Protein AF-A0A2E7US12-F1 (afdb_monomer_lite)

Secondary structure (DSSP, 8-state):
--------------------------------S-S-----------SEEEEEEEETTEEEEEEEETTEEEEEEEEE-SSSTT-EEE-SSS-EE---S-SEEEEEEEE-TTS-EEEEEEE--SSTTSSEEEEEE-TT-PBP-

Foldseek 3Di:
DYDDDDDDDDDDDPPPPPPPPPPPPPPPPPDPPDPDDDDAADAVDDAPDWDWDQAPVGIKIWGHDQQFIKIFDWDQQDDDRHRIYGDPPPIDGLDDDGQWDYWDKDQDPVLKMKIKTAHPDPDPVRGIDIFIAHNNSHTDD

Structure (mmCIF, N/CA/C/O backbone):
data_AF-A0A2E7US12-F1
#
_entry.id   AF-A0A2E7US12-F1
#
loop_
_atom_site.group_PDB
_atom_site.id
_atom_site.type_symbol
_atom_site.label_atom_id
_atom_site.label_alt_id
_atom_site.label_comp_id
_atom_site.label_asym_id
_atom_site.label_entity_id
_atom_site.label_seq_id
_atom_site.pdbx_PDB_ins_code
_atom_site.Cartn_x
_atom_site.Cartn_y
_atom_site.Cartn_z
_atom_site.occupancy
_atom_site.B_iso_or_equiv
_atom_site.auth_seq_id
_atom_site.auth_comp_id
_atom_site.auth_asym_id
_atom_site.auth_atom_id
_atom_site.pdbx_PDB_model_num
ATOM 1 N N . MET A 1 1 ? -26.568 -60.229 -67.686 1.00 35.62 1 MET A N 1
ATOM 2 C CA . MET A 1 1 ? -25.792 -60.286 -66.427 1.00 35.62 1 MET A CA 1
ATOM 3 C C . MET A 1 1 ? -25.009 -58.985 -66.305 1.00 35.62 1 MET A C 1
ATOM 5 O O . MET A 1 1 ? -24.552 -58.512 -67.334 1.00 35.62 1 MET A O 1
ATOM 9 N N . PRO A 1 2 ? -24.950 -58.364 -65.123 1.00 51.28 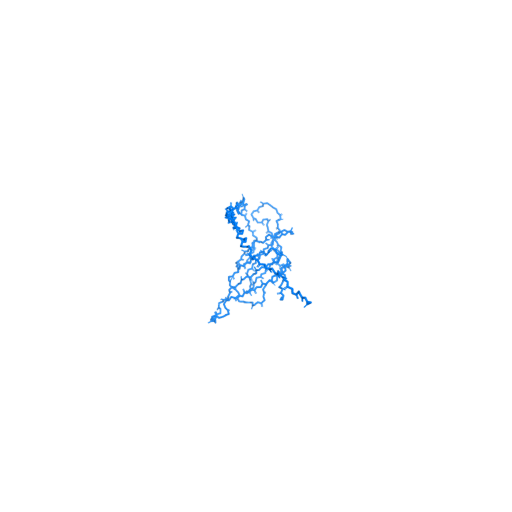2 PRO A N 1
ATOM 10 C CA . PRO A 1 2 ? -26.054 -57.544 -64.618 1.00 51.28 2 PRO A CA 1
ATOM 11 C C . PRO A 1 2 ? -25.576 -56.181 -64.070 1.00 51.28 2 PRO A C 1
ATOM 13 O O . PRO A 1 2 ? -24.380 -55.961 -63.953 1.00 51.28 2 PRO A O 1
ATOM 16 N N . THR A 1 3 ? -26.556 -55.335 -63.708 1.00 47.19 3 THR A N 1
ATOM 17 C CA . THR A 1 3 ? -26.561 -54.387 -62.563 1.00 47.19 3 THR A CA 1
ATOM 18 C C . THR A 1 3 ? -25.431 -53.341 -62.496 1.00 47.19 3 THR A C 1
ATOM 20 O O . THR A 1 3 ? -24.258 -53.656 -62.515 1.00 47.19 3 THR A O 1
ATOM 23 N N . HIS A 1 4 ? -25.704 -52.045 -62.367 1.00 44.06 4 HIS A N 1
ATOM 24 C CA . HIS A 1 4 ? -26.381 -51.471 -61.210 1.00 44.06 4 HIS A CA 1
ATOM 25 C C . HIS A 1 4 ? -27.112 -50.169 -61.550 1.00 44.06 4 HIS A C 1
ATOM 27 O O . HIS A 1 4 ? -26.674 -49.354 -62.357 1.00 44.06 4 HIS A O 1
ATOM 33 N N . ALA A 1 5 ? -28.254 -50.035 -60.889 1.00 47.09 5 ALA A N 1
ATOM 34 C CA . ALA A 1 5 ? -29.168 -48.914 -60.907 1.00 47.09 5 ALA A CA 1
ATOM 35 C C . ALA A 1 5 ? -28.918 -47.988 -59.705 1.00 47.09 5 ALA A C 1
ATOM 37 O O . ALA A 1 5 ? -28.261 -48.405 -58.751 1.00 47.09 5 ALA A O 1
ATOM 38 N N . LEU A 1 6 ? -29.618 -46.840 -59.731 1.00 45.03 6 LEU A N 1
ATOM 39 C CA . LEU A 1 6 ? -29.970 -45.966 -58.594 1.00 45.03 6 LEU A CA 1
ATOM 40 C C . LEU A 1 6 ? -28.782 -45.149 -58.050 1.00 45.03 6 LEU A C 1
ATOM 42 O O . LEU A 1 6 ? -27.656 -45.611 -58.034 1.00 45.03 6 LEU A O 1
ATOM 46 N N . SER A 1 7 ? -28.905 -43.930 -57.541 1.00 47.75 7 SER A N 1
ATOM 47 C CA . SER A 1 7 ? -30.000 -43.007 -57.236 1.00 47.75 7 SER A CA 1
ATOM 48 C C . SER A 1 7 ? -29.308 -41.731 -56.719 1.00 47.75 7 SER A C 1
ATOM 50 O O . SER A 1 7 ? -28.195 -41.830 -56.205 1.00 47.75 7 SER A O 1
ATOM 52 N N . ALA A 1 8 ? -29.948 -40.565 -56.829 1.00 47.25 8 ALA A N 1
ATOM 53 C CA . ALA A 1 8 ? -30.171 -39.648 -55.699 1.00 47.25 8 ALA A CA 1
ATOM 54 C C . ALA A 1 8 ? -30.395 -38.219 -56.203 1.00 47.25 8 ALA A C 1
ATOM 56 O O . ALA A 1 8 ? -29.476 -37.427 -56.395 1.00 47.25 8 ALA A O 1
ATOM 57 N N . THR A 1 9 ? -31.671 -37.887 -56.355 1.00 54.03 9 THR A N 1
ATOM 58 C CA . THR A 1 9 ? -32.178 -36.523 -56.251 1.00 54.03 9 THR A CA 1
ATOM 59 C C . THR A 1 9 ? -31.851 -36.006 -54.849 1.00 54.03 9 THR A C 1
ATOM 61 O O . THR A 1 9 ? -32.440 -36.463 -53.870 1.00 54.03 9 THR A O 1
ATOM 64 N N . ALA A 1 10 ? -30.903 -35.078 -54.729 1.00 49.91 10 ALA A N 1
ATOM 65 C CA . ALA A 1 10 ? -30.653 -34.383 -53.473 1.00 49.91 10 ALA A CA 1
ATOM 66 C C . ALA A 1 10 ? -31.690 -33.262 -53.310 1.00 49.91 10 ALA A C 1
ATOM 68 O O . ALA A 1 10 ? -31.675 -32.257 -54.020 1.00 49.91 10 ALA A O 1
ATOM 69 N N . LEU A 1 11 ? -32.627 -33.490 -52.392 1.00 47.34 11 LEU A N 1
ATOM 70 C CA . LEU A 1 11 ? -33.643 -32.542 -51.959 1.00 47.34 11 LEU A CA 1
ATOM 71 C C . LEU A 1 11 ? -32.961 -31.399 -51.185 1.00 47.34 11 LEU A C 1
ATOM 73 O O . LEU A 1 11 ? -32.293 -31.639 -50.179 1.00 47.34 11 LEU A O 1
ATOM 77 N N . LEU A 1 12 ? -33.135 -30.159 -51.648 1.00 48.94 12 LEU A N 1
ATOM 78 C CA . LEU A 1 12 ? -32.785 -28.958 -50.891 1.00 48.94 12 LEU A CA 1
ATOM 79 C C . LEU A 1 12 ? -33.675 -28.867 -49.643 1.00 48.94 12 LEU A C 1
ATOM 81 O O . LEU A 1 12 ? -34.846 -28.510 -49.742 1.00 48.94 12 LEU A O 1
ATOM 85 N N . PHE A 1 13 ? -33.111 -29.128 -48.466 1.00 44.75 13 PHE A N 1
ATOM 86 C CA . PHE A 1 13 ? -33.679 -28.661 -47.203 1.00 44.75 13 PHE A CA 1
ATOM 87 C C . PHE A 1 13 ? -32.965 -27.373 -46.795 1.00 44.75 13 PHE A C 1
ATOM 89 O O . PHE A 1 13 ? -31.933 -27.391 -46.130 1.00 44.75 13 PHE A O 1
ATOM 96 N N . ALA A 1 14 ? -33.523 -26.237 -47.209 1.00 50.44 14 ALA A N 1
ATOM 97 C CA . ALA A 1 14 ? -33.199 -24.948 -46.619 1.00 50.44 14 ALA A CA 1
ATOM 98 C C . ALA A 1 14 ? -33.987 -24.812 -45.308 1.00 50.44 14 ALA A C 1
ATOM 100 O O . ALA A 1 14 ? -35.088 -24.266 -45.277 1.00 50.44 14 ALA A O 1
ATOM 101 N N . THR A 1 15 ? -33.453 -25.345 -44.211 1.00 53.06 15 THR A N 1
ATOM 102 C CA . THR A 1 15 ? -33.924 -24.966 -42.876 1.00 53.06 15 THR A CA 1
ATOM 103 C C . THR A 1 15 ? -33.470 -23.538 -42.610 1.00 53.06 15 THR A C 1
ATOM 105 O O . THR A 1 15 ? -32.303 -23.291 -42.308 1.00 53.06 15 THR A O 1
ATOM 108 N N . ALA A 1 16 ? -34.400 -22.595 -42.759 1.00 53.84 16 ALA A N 1
ATOM 109 C CA . ALA A 1 16 ? -34.249 -21.227 -42.299 1.00 53.84 16 ALA A CA 1
ATOM 110 C C . ALA A 1 16 ? -34.085 -21.244 -40.774 1.00 53.84 16 ALA A C 1
ATOM 112 O O . ALA A 1 16 ? -35.058 -21.310 -40.021 1.00 53.84 16 ALA A O 1
ATOM 113 N N . LEU A 1 17 ? -32.834 -21.231 -40.318 1.00 54.22 17 LEU A N 1
ATOM 114 C CA . LEU A 1 17 ? -32.505 -20.991 -38.925 1.00 54.22 17 LEU A CA 1
ATOM 115 C C . LEU A 1 17 ? -32.771 -19.506 -38.670 1.00 54.22 17 LEU A C 1
ATOM 117 O O . LEU A 1 17 ? -31.935 -18.644 -38.928 1.00 54.22 17 LEU A O 1
ATOM 121 N N . SER A 1 18 ? -34.000 -19.209 -38.254 1.00 54.50 18 SER A N 1
ATOM 122 C CA . SER A 1 18 ? -34.406 -17.888 -37.793 1.00 54.50 18 SER A CA 1
ATOM 123 C C . SER A 1 18 ? -33.711 -17.630 -36.459 1.00 54.50 18 SER A C 1
ATOM 125 O O . SER A 1 18 ? -34.263 -17.888 -35.390 1.00 54.50 18 SER A O 1
ATOM 127 N N . THR A 1 19 ? -32.455 -17.192 -36.528 1.00 61.00 19 THR A N 1
ATOM 128 C CA . THR A 1 19 ? -31.658 -16.774 -35.378 1.00 61.00 19 THR A CA 1
ATOM 129 C C . THR A 1 19 ? -32.317 -15.535 -34.786 1.00 61.00 19 THR A C 1
ATOM 131 O O . THR A 1 19 ? -32.076 -14.411 -35.224 1.00 61.00 19 THR A O 1
ATOM 134 N N . VAL A 1 20 ? -33.198 -15.740 -33.806 1.00 61.22 20 VAL A N 1
ATOM 135 C CA . VAL A 1 20 ? -33.667 -14.676 -32.920 1.00 61.22 20 VAL A CA 1
ATOM 136 C C . VAL A 1 20 ? -32.446 -14.238 -32.122 1.00 61.22 20 VAL A C 1
ATOM 138 O O . VAL A 1 20 ? -32.074 -14.846 -31.120 1.00 61.22 20 VAL A O 1
ATOM 141 N N . LEU A 1 21 ? -31.770 -13.213 -32.635 1.00 57.97 21 LEU A N 1
ATOM 142 C CA . LEU A 1 21 ? -30.728 -12.483 -31.938 1.00 57.97 21 LEU A CA 1
ATOM 143 C C . LEU A 1 21 ? -31.417 -11.708 -30.810 1.00 57.97 21 LEU A C 1
ATOM 145 O O . LEU A 1 21 ? -31.718 -10.525 -30.940 1.00 57.97 21 LEU A O 1
ATOM 149 N N . SER A 1 22 ? -31.737 -12.410 -29.722 1.00 60.72 22 SER A N 1
ATOM 150 C CA . SER A 1 22 ? -32.117 -11.794 -28.458 1.00 60.72 22 SER A CA 1
ATOM 151 C C . SER A 1 22 ? -30.916 -10.990 -27.992 1.00 60.72 22 SER A C 1
ATOM 153 O O . SER A 1 22 ? -29.995 -11.516 -27.371 1.00 60.72 22 SER A O 1
ATOM 155 N N . THR A 1 23 ? -30.900 -9.709 -28.348 1.00 59.56 23 THR A N 1
ATOM 156 C CA . THR A 1 23 ? -30.010 -8.713 -27.774 1.00 59.56 23 THR A CA 1
ATOM 157 C C . THR A 1 23 ? -30.349 -8.623 -26.295 1.00 59.56 23 THR A C 1
ATOM 159 O O . THR A 1 23 ? -31.204 -7.839 -25.882 1.00 59.56 23 THR A O 1
ATOM 162 N N . VAL A 1 24 ? -29.708 -9.471 -25.492 1.00 63.44 24 VAL A N 1
ATOM 163 C CA . VAL A 1 24 ? -29.591 -9.264 -24.055 1.00 63.44 24 VAL A CA 1
ATOM 164 C C . VAL A 1 24 ? -28.732 -8.016 -23.924 1.00 63.44 24 VAL A C 1
ATOM 166 O O . VAL A 1 24 ? -27.508 -8.087 -23.890 1.00 63.44 24 VAL A O 1
ATOM 169 N N . LEU A 1 25 ? -29.376 -6.849 -23.984 1.00 62.91 25 LEU A N 1
ATOM 170 C CA . LEU A 1 25 ? -28.743 -5.603 -23.598 1.00 62.91 25 LEU A CA 1
ATOM 171 C C . LEU A 1 25 ? -28.278 -5.832 -22.160 1.00 62.91 25 LEU A C 1
ATOM 173 O O . LEU A 1 25 ? -29.132 -6.107 -21.309 1.00 62.91 25 LEU A O 1
ATOM 177 N N . PRO A 1 26 ? -26.965 -5.800 -21.870 1.00 63.44 26 PRO A N 1
ATOM 178 C CA . PRO A 1 26 ? -26.533 -5.810 -20.492 1.00 63.44 26 PRO A CA 1
ATOM 179 C C . PRO A 1 26 ? -27.191 -4.590 -19.864 1.00 63.44 26 PRO A C 1
ATOM 181 O O . PRO A 1 26 ? -26.956 -3.457 -20.289 1.00 63.44 26 PRO A O 1
ATOM 184 N N . VAL A 1 27 ? -28.083 -4.833 -18.905 1.00 62.31 27 VAL A N 1
ATOM 185 C CA . VAL A 1 27 ? -28.559 -3.782 -18.021 1.00 62.31 27 VAL A CA 1
ATOM 186 C C . VAL A 1 27 ? -27.281 -3.215 -17.429 1.00 62.31 27 VAL A C 1
ATOM 188 O O . VAL A 1 27 ? -26.575 -3.904 -16.693 1.00 62.31 27 VAL A O 1
ATOM 191 N N . ALA A 1 28 ? -26.915 -2.006 -17.849 1.00 58.22 28 ALA A N 1
ATOM 192 C CA . ALA A 1 28 ? -25.854 -1.256 -17.217 1.00 58.22 28 ALA A CA 1
ATOM 193 C C . ALA A 1 28 ? -26.343 -1.018 -15.792 1.00 58.22 28 ALA A C 1
ATOM 195 O O . ALA A 1 28 ? -27.095 -0.084 -15.524 1.00 58.22 28 ALA A O 1
ATOM 196 N N . HIS A 1 29 ? -26.017 -1.950 -14.898 1.00 58.47 29 HIS A N 1
ATOM 197 C CA . HIS A 1 29 ? -26.277 -1.809 -13.487 1.00 58.47 29 HIS A CA 1
ATOM 198 C C . HIS A 1 29 ? -25.447 -0.604 -13.055 1.00 58.47 29 HIS A C 1
ATOM 200 O O . HIS A 1 29 ? -24.245 -0.715 -12.823 1.00 58.47 29 HIS A O 1
ATOM 206 N N . ALA A 1 30 ? -26.091 0.560 -12.986 1.00 53.34 30 ALA A N 1
ATOM 207 C CA . ALA A 1 30 ? -25.657 1.649 -12.136 1.00 53.34 30 ALA A CA 1
ATOM 208 C C . ALA A 1 30 ? -25.752 1.109 -10.706 1.00 53.34 30 ALA A C 1
ATOM 210 O O . ALA A 1 30 ? -26.762 1.249 -10.023 1.00 53.34 30 ALA A O 1
ATOM 211 N N . GLN A 1 31 ? -24.746 0.333 -10.313 1.00 61.81 31 GLN A N 1
ATOM 212 C CA . GLN A 1 31 ? -24.622 -0.162 -8.958 1.00 61.81 31 GLN A CA 1
ATOM 213 C C . GLN A 1 31 ? -24.445 1.076 -8.076 1.00 61.81 31 GLN A C 1
ATOM 215 O O . GLN A 1 31 ? -23.721 2.000 -8.454 1.00 61.81 31 GLN A O 1
ATOM 220 N N . ASN A 1 32 ? -25.104 1.119 -6.918 1.00 59.84 32 ASN A N 1
ATOM 221 C CA . ASN A 1 32 ? -24.735 2.070 -5.873 1.00 59.84 32 ASN A CA 1
ATOM 222 C C . ASN A 1 32 ? -23.316 1.706 -5.419 1.00 59.84 32 ASN A C 1
ATOM 224 O O . ASN A 1 32 ? -23.132 0.896 -4.518 1.00 59.84 32 ASN A O 1
ATOM 228 N N . LEU A 1 33 ? -22.313 2.253 -6.112 1.00 70.50 33 LEU A N 1
ATOM 229 C CA . LEU A 1 33 ? -20.894 1.980 -5.868 1.00 70.50 33 LEU A CA 1
ATOM 230 C C . LEU A 1 33 ? -20.437 2.531 -4.511 1.00 70.50 33 LEU A C 1
ATOM 232 O O . LEU A 1 33 ? -19.423 2.092 -3.982 1.00 70.50 33 LEU A O 1
ATOM 236 N N . ILE A 1 34 ? -21.192 3.479 -3.950 1.00 77.31 34 ILE A N 1
ATOM 237 C CA . ILE A 1 34 ? -20.979 4.042 -2.621 1.00 77.31 34 ILE A CA 1
ATOM 238 C C . ILE A 1 34 ? -22.302 3.925 -1.867 1.00 77.31 34 ILE A C 1
ATOM 240 O O . ILE A 1 34 ? -23.275 4.590 -2.216 1.00 77.31 34 ILE A O 1
ATOM 244 N N . GLY A 1 35 ? -22.343 3.039 -0.870 1.00 80.69 35 GLY A N 1
ATOM 245 C CA . GLY A 1 35 ? -23.516 2.860 -0.010 1.00 80.69 35 GLY A CA 1
ATOM 246 C C . GLY A 1 35 ? -23.583 3.888 1.119 1.00 80.69 35 GLY A C 1
ATOM 247 O O . GLY A 1 35 ? -24.658 4.381 1.440 1.00 80.69 35 GLY A O 1
ATOM 248 N N . GLU A 1 36 ? -22.430 4.241 1.685 1.00 86.31 36 GLU A N 1
ATOM 249 C CA . GLU A 1 36 ? -22.300 5.165 2.810 1.00 86.31 36 GLU A CA 1
ATOM 250 C C . GLU A 1 36 ? -20.901 5.795 2.800 1.00 86.31 36 GLU A C 1
ATOM 252 O O . GLU A 1 36 ? -19.936 5.183 2.336 1.00 86.31 36 GLU A O 1
ATOM 257 N N . ILE A 1 37 ? -20.793 7.022 3.313 1.00 87.31 37 ILE A N 1
ATOM 258 C CA . ILE A 1 37 ? -19.518 7.669 3.627 1.00 87.31 37 ILE A CA 1
ATOM 259 C C . ILE A 1 37 ? -19.442 7.774 5.150 1.00 87.31 37 ILE A C 1
ATOM 261 O O . ILE A 1 37 ? -20.281 8.431 5.764 1.00 87.31 37 ILE A O 1
ATOM 265 N N . GLY A 1 38 ? -18.450 7.112 5.744 1.00 86.75 38 GLY A N 1
ATOM 266 C CA . GLY A 1 38 ? -18.218 7.150 7.186 1.00 86.75 38 GLY A CA 1
ATOM 267 C C . GLY A 1 38 ? -17.686 8.499 7.678 1.00 86.75 38 GLY A C 1
ATOM 268 O O . GLY A 1 38 ? -17.398 9.410 6.899 1.00 86.75 38 GLY A O 1
ATOM 269 N N . GLN A 1 39 ? -17.527 8.617 8.998 1.00 90.88 39 GLN A N 1
ATOM 270 C CA . GLN A 1 39 ? -16.860 9.774 9.599 1.00 90.88 39 GLN A CA 1
ATOM 271 C C . GLN A 1 39 ? -15.400 9.872 9.121 1.00 90.88 39 GLN A C 1
ATOM 273 O O . GLN A 1 39 ? -14.774 8.840 8.863 1.00 90.88 39 GLN A O 1
ATOM 278 N N . PRO A 1 40 ? -14.843 11.090 9.001 1.00 91.38 40 PRO A N 1
ATOM 279 C CA . PRO A 1 40 ? -13.434 11.262 8.676 1.00 91.38 40 PRO A CA 1
ATOM 280 C C . PRO A 1 40 ? -12.544 10.648 9.761 1.00 91.38 40 PRO A C 1
ATOM 282 O O . PRO A 1 40 ? -12.905 10.617 10.939 1.00 91.38 40 PRO A O 1
ATOM 285 N N . VAL A 1 41 ? -11.364 10.191 9.347 1.00 91.44 41 VAL A N 1
ATOM 286 C CA . VAL A 1 41 ? -10.353 9.579 10.216 1.00 91.44 41 VAL A CA 1
ATOM 287 C C . VAL A 1 41 ? -8.979 10.156 9.886 1.00 91.44 41 VAL A C 1
ATOM 289 O O . VAL A 1 41 ? -8.687 10.453 8.726 1.00 91.44 41 VAL A O 1
ATOM 292 N N . GLU A 1 42 ? -8.127 10.287 10.894 1.00 91.81 42 GLU A N 1
ATOM 293 C CA . GLU A 1 42 ? -6.726 10.670 10.772 1.00 91.81 42 GLU A CA 1
ATOM 294 C C . GLU A 1 42 ? -5.844 9.517 11.246 1.00 91.81 42 GLU A C 1
ATOM 296 O O . GLU A 1 42 ? -6.003 8.993 12.344 1.00 91.81 42 GLU A O 1
ATOM 301 N N . THR A 1 43 ? -4.886 9.119 10.409 1.00 89.50 43 THR A N 1
ATOM 302 C CA . THR A 1 43 ? -4.004 7.976 10.690 1.00 89.50 43 THR A CA 1
ATOM 303 C C . THR A 1 43 ? -2.638 8.396 11.232 1.00 89.50 43 THR A C 1
ATOM 305 O O . THR A 1 43 ? -1.736 7.566 11.342 1.00 89.50 43 THR A O 1
ATOM 308 N N . GLY A 1 44 ? -2.419 9.699 11.468 1.00 84.75 44 GLY A N 1
ATOM 309 C CA . GLY A 1 44 ? -1.132 10.254 11.917 1.00 84.75 44 GLY A CA 1
ATOM 310 C C . GLY A 1 44 ? 0.053 9.943 10.990 1.00 84.75 44 GLY A C 1
ATOM 311 O O . GLY A 1 44 ? 1.214 10.041 11.389 1.00 84.75 44 GLY A O 1
ATOM 312 N N . THR A 1 45 ? -0.220 9.515 9.756 1.00 84.19 45 THR A N 1
ATOM 313 C CA . THR A 1 45 ? 0.790 8.955 8.863 1.00 84.19 45 THR A CA 1
ATOM 314 C C . THR A 1 45 ? 1.370 10.057 7.978 1.00 84.19 45 THR A C 1
ATOM 316 O O . THR A 1 45 ? 0.683 10.633 7.143 1.00 84.19 45 THR A O 1
ATOM 319 N N . SER A 1 46 ? 2.665 10.333 8.125 1.00 78.12 46 SER A N 1
ATOM 320 C CA . SER A 1 46 ? 3.459 11.066 7.132 1.00 78.12 46 SER A CA 1
ATOM 321 C C . SER A 1 46 ? 3.683 10.246 5.851 1.00 78.12 46 SER A C 1
ATOM 323 O O . SER A 1 46 ? 3.950 9.047 5.916 1.00 78.12 46 SER A O 1
ATOM 325 N N . GLY A 1 47 ? 3.608 10.890 4.687 1.00 78.19 47 GLY A N 1
ATOM 326 C CA . GLY A 1 47 ? 3.819 10.251 3.385 1.00 78.19 47 GLY A CA 1
ATOM 327 C C . GLY A 1 47 ? 2.927 10.858 2.308 1.00 78.19 47 GLY A C 1
ATOM 328 O O . GLY A 1 47 ? 2.0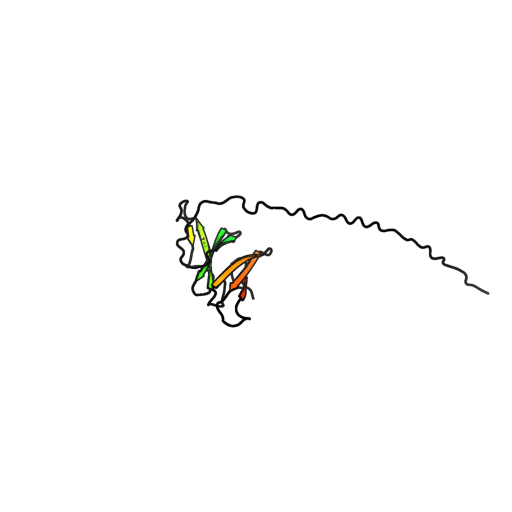25 11.640 2.605 1.00 78.19 47 GLY A O 1
ATOM 329 N N . ALA A 1 48 ? 3.184 10.504 1.054 1.00 87.44 48 ALA A N 1
ATOM 330 C CA . ALA A 1 48 ? 2.308 10.851 -0.060 1.00 87.44 48 ALA A CA 1
ATOM 331 C C . ALA A 1 48 ? 1.396 9.664 -0.399 1.00 87.44 48 ALA A C 1
ATOM 333 O O . ALA A 1 48 ? 1.636 8.538 0.032 1.00 87.44 48 ALA A O 1
ATOM 334 N N . TRP A 1 49 ? 0.351 9.903 -1.194 1.00 91.75 49 TRP A N 1
ATOM 335 C CA . TRP A 1 49 ? -0.447 8.827 -1.797 1.00 91.75 49 TRP A CA 1
ATOM 336 C C . TRP A 1 49 ? -1.045 7.818 -0.807 1.00 91.75 49 TRP A C 1
ATOM 338 O O . TRP A 1 49 ? -1.125 6.631 -1.103 1.00 91.75 49 TRP A O 1
ATOM 348 N N . ALA A 1 50 ? -1.517 8.292 0.347 1.00 92.81 50 ALA A N 1
ATOM 349 C CA . ALA A 1 50 ? -2.281 7.482 1.291 1.00 92.81 50 ALA A CA 1
ATOM 350 C C . ALA A 1 50 ? -3.499 6.819 0.619 1.00 92.81 50 ALA A C 1
ATOM 352 O O . ALA A 1 50 ? -4.298 7.498 -0.037 1.00 92.81 50 ALA A O 1
ATOM 353 N N . ARG A 1 51 ? -3.649 5.500 0.770 1.00 93.56 51 ARG A N 1
ATOM 354 C CA . ARG A 1 51 ? -4.776 4.712 0.245 1.00 93.56 51 ARG A CA 1
ATOM 355 C C . ARG A 1 51 ? -5.243 3.702 1.281 1.00 93.56 51 ARG A C 1
ATOM 357 O O . ARG A 1 51 ? -4.451 2.871 1.703 1.00 93.56 51 ARG A O 1
ATOM 364 N N . ALA A 1 52 ? -6.520 3.746 1.648 1.00 93.75 52 ALA A N 1
ATOM 365 C CA . ALA A 1 52 ? -7.148 2.662 2.396 1.00 93.75 52 ALA A CA 1
ATOM 366 C C . ALA A 1 52 ? -7.436 1.483 1.454 1.00 93.75 52 ALA A C 1
ATOM 368 O O . ALA A 1 52 ? -7.908 1.680 0.333 1.00 93.75 52 ALA A O 1
ATOM 369 N N . LEU A 1 53 ? -7.143 0.270 1.912 1.00 95.75 53 LEU A N 1
ATOM 370 C CA . LEU A 1 53 ? -7.249 -0.974 1.160 1.00 95.75 53 LEU A CA 1
ATOM 371 C C . LEU A 1 53 ? -8.107 -1.947 1.970 1.00 95.75 53 LEU A C 1
ATOM 373 O O . LEU A 1 53 ? -7.691 -2.414 3.028 1.00 95.75 53 LEU A O 1
ATOM 377 N N . ALA A 1 54 ? -9.313 -2.234 1.488 1.00 93.81 54 ALA A N 1
ATOM 378 C CA . ALA A 1 54 ? -10.171 -3.238 2.105 1.00 93.81 54 ALA A CA 1
ATOM 379 C C . ALA A 1 54 ? -9.705 -4.644 1.701 1.00 93.81 54 ALA A C 1
ATOM 381 O O . ALA A 1 54 ? -9.594 -4.954 0.510 1.00 93.81 54 ALA A O 1
ATOM 382 N N . THR A 1 55 ? -9.457 -5.489 2.695 1.00 94.31 55 THR A N 1
ATOM 383 C CA . THR A 1 55 ? -9.147 -6.915 2.541 1.00 94.31 55 THR A CA 1
ATOM 384 C C . THR A 1 55 ? -10.190 -7.748 3.277 1.00 94.31 55 THR A C 1
ATOM 386 O O . THR A 1 55 ? -11.041 -7.203 3.981 1.00 94.31 55 THR A O 1
ATOM 389 N N . ASP A 1 56 ? -10.118 -9.068 3.131 1.00 92.12 56 ASP A N 1
ATOM 390 C CA . ASP A 1 56 ? -11.008 -9.971 3.864 1.00 92.12 56 ASP A CA 1
ATOM 391 C C . ASP A 1 56 ? -10.630 -10.051 5.359 1.00 92.12 56 ASP A C 1
ATOM 393 O O . ASP A 1 56 ? -11.495 -10.303 6.194 1.00 92.12 56 ASP A O 1
ATOM 397 N N . ASP A 1 57 ? -9.372 -9.745 5.701 1.00 92.12 57 ASP A N 1
ATOM 398 C CA . ASP A 1 57 ? -8.837 -9.757 7.072 1.00 92.12 57 ASP A CA 1
ATOM 399 C C . ASP A 1 57 ? -8.974 -8.401 7.790 1.00 92.12 57 ASP A C 1
ATOM 401 O O . ASP A 1 57 ? -8.670 -8.276 8.977 1.00 92.12 57 ASP A O 1
ATOM 405 N N . GLY A 1 58 ? -9.439 -7.368 7.081 1.00 94.12 58 GLY A N 1
ATOM 406 C CA . GLY A 1 58 ? -9.628 -6.022 7.613 1.00 94.12 58 GLY A CA 1
ATOM 407 C C . GLY A 1 58 ? -9.064 -4.924 6.716 1.00 94.12 58 GLY A C 1
ATOM 408 O O . GLY A 1 58 ? -8.931 -5.075 5.498 1.00 94.12 58 GLY A O 1
ATOM 409 N N . TRP A 1 59 ? -8.757 -3.780 7.324 1.00 95.50 59 TRP A N 1
ATOM 410 C CA . TRP A 1 59 ? -8.239 -2.617 6.615 1.00 95.50 59 TRP A CA 1
ATOM 411 C C . TRP A 1 59 ? -6.717 -2.598 6.616 1.00 95.50 59 TRP A C 1
ATOM 413 O O . TRP A 1 59 ? -6.060 -2.800 7.634 1.00 95.50 59 TRP A O 1
ATOM 423 N N . TYR A 1 60 ? -6.165 -2.279 5.456 1.00 96.88 60 TYR A N 1
ATOM 424 C CA . TYR A 1 60 ? -4.764 -1.944 5.274 1.00 96.88 60 TYR A CA 1
ATOM 425 C C . TYR A 1 60 ? -4.659 -0.513 4.760 1.00 96.88 60 TYR A C 1
ATOM 427 O O . TYR A 1 60 ? -5.614 0.052 4.219 1.00 96.88 60 TYR A O 1
ATOM 435 N N . MET A 1 61 ? -3.487 0.084 4.913 1.00 96.00 61 MET A N 1
ATOM 436 C CA . MET A 1 61 ? -3.169 1.377 4.330 1.00 96.00 61 MET A CA 1
ATOM 437 C C . MET A 1 61 ? -1.883 1.265 3.526 1.00 96.00 61 MET A C 1
ATOM 439 O O . MET A 1 61 ? -0.883 0.740 4.006 1.00 96.00 61 MET A O 1
ATOM 443 N N . GLY A 1 62 ? -1.919 1.767 2.297 1.00 96.25 62 GLY A N 1
ATOM 444 C CA . GLY A 1 62 ? -0.742 1.974 1.472 1.00 96.25 62 GLY A CA 1
ATOM 445 C C . GLY A 1 62 ? -0.289 3.431 1.520 1.00 96.25 62 GLY A C 1
ATOM 446 O O . GLY A 1 62 ? -1.127 4.336 1.471 1.00 96.25 62 GLY A O 1
ATOM 447 N N . VAL A 1 63 ? 1.019 3.665 1.604 1.00 96.44 63 VAL A N 1
ATOM 448 C CA . VAL A 1 63 ? 1.631 5.000 1.575 1.00 96.44 63 VAL A CA 1
ATOM 449 C C . VAL A 1 63 ? 2.890 5.032 0.720 1.00 96.44 63 VAL A C 1
ATOM 451 O O . VAL A 1 63 ? 3.730 4.138 0.782 1.00 96.44 63 VAL A O 1
ATOM 454 N N . GLY A 1 64 ? 3.043 6.106 -0.052 1.00 95.69 64 GLY A N 1
ATOM 455 C CA . GLY A 1 64 ? 4.278 6.430 -0.756 1.00 95.69 64 GLY A CA 1
ATOM 456 C C . GLY A 1 64 ? 5.289 7.076 0.192 1.00 95.69 64 GLY A C 1
ATOM 457 O O . GLY A 1 64 ? 5.020 8.127 0.782 1.00 95.69 64 GLY A O 1
ATOM 458 N N . THR A 1 65 ? 6.461 6.463 0.336 1.00 94.25 65 THR A N 1
ATOM 459 C CA . THR A 1 65 ? 7.582 6.976 1.133 1.00 94.25 65 THR A CA 1
ATOM 460 C C . THR A 1 65 ? 8.906 6.394 0.645 1.00 94.25 65 THR A C 1
ATOM 462 O O . THR A 1 65 ? 8.955 5.273 0.147 1.00 94.25 65 THR A O 1
ATOM 465 N N . ASN A 1 66 ? 9.990 7.167 0.754 1.00 92.31 66 ASN A N 1
ATOM 466 C CA . ASN A 1 66 ? 11.327 6.790 0.272 1.00 92.31 66 ASN A CA 1
ATOM 467 C C . ASN A 1 66 ? 11.371 6.345 -1.204 1.00 92.31 66 ASN A C 1
ATOM 469 O O . ASN A 1 66 ? 12.241 5.578 -1.599 1.00 92.31 66 ASN A O 1
ATOM 473 N N . GLY A 1 67 ? 10.446 6.852 -2.027 1.00 93.56 67 GLY A N 1
ATOM 474 C CA . GLY A 1 6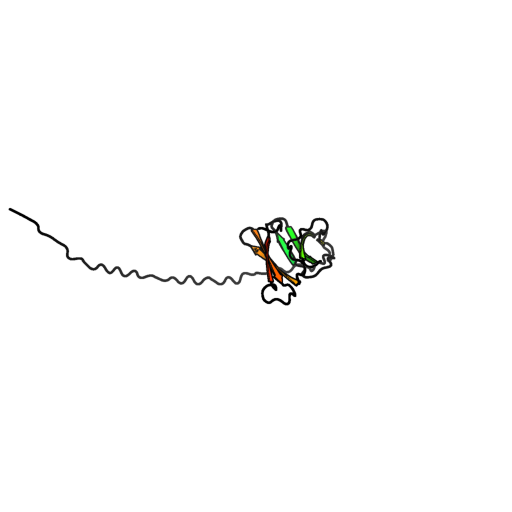7 ? 10.352 6.506 -3.445 1.00 93.56 67 GLY A CA 1
ATOM 475 C C . GLY A 1 67 ? 9.673 5.167 -3.732 1.00 93.56 67 GLY A C 1
ATOM 476 O O . GLY A 1 67 ? 9.692 4.741 -4.878 1.00 93.56 67 GLY A O 1
ATOM 477 N N . ASP A 1 68 ? 9.060 4.527 -2.738 1.00 96.06 68 ASP A N 1
ATOM 478 C CA . ASP A 1 68 ? 8.332 3.268 -2.888 1.00 96.06 68 ASP A CA 1
ATOM 479 C C . ASP A 1 68 ? 6.997 3.288 -2.152 1.00 96.06 68 ASP A C 1
ATOM 481 O O . ASP A 1 68 ? 6.709 4.179 -1.351 1.00 96.06 68 ASP A O 1
ATOM 485 N N . PHE A 1 69 ? 6.174 2.277 -2.411 1.00 97.31 69 PHE A N 1
ATOM 486 C CA . PHE A 1 69 ? 4.887 2.110 -1.758 1.00 97.31 69 PHE A CA 1
ATOM 487 C C . PHE A 1 69 ? 4.961 1.046 -0.670 1.00 97.31 69 PHE A C 1
ATOM 489 O O . PHE A 1 69 ? 5.385 -0.084 -0.907 1.00 97.31 69 PHE A O 1
ATOM 496 N N . HIS A 1 70 ? 4.546 1.422 0.532 1.00 96.88 70 HIS A N 1
ATOM 497 C CA . HIS A 1 70 ? 4.580 0.569 1.710 1.00 96.88 70 HIS A CA 1
ATOM 498 C C . HIS A 1 70 ? 3.163 0.335 2.209 1.00 96.88 70 HIS A C 1
ATOM 500 O O . HIS A 1 70 ? 2.372 1.275 2.271 1.00 96.88 70 HIS A O 1
ATOM 506 N N . ILE A 1 71 ? 2.845 -0.909 2.553 1.00 97.38 71 ILE A N 1
ATOM 507 C CA . ILE A 1 71 ? 1.498 -1.348 2.908 1.00 97.38 71 ILE A CA 1
ATOM 508 C C . ILE A 1 71 ? 1.542 -2.018 4.275 1.00 97.38 71 ILE A C 1
ATOM 510 O O . ILE A 1 71 ? 2.337 -2.921 4.501 1.00 97.38 71 ILE A O 1
ATOM 514 N N . GLY A 1 72 ? 0.688 -1.583 5.190 1.00 96.06 72 GLY A N 1
ATOM 515 C CA . GLY A 1 72 ? 0.619 -2.108 6.554 1.00 96.06 72 GLY A CA 1
ATOM 516 C C . GLY A 1 72 ? -0.812 -2.131 7.073 1.00 96.06 72 GLY A C 1
ATOM 517 O O . GLY A 1 72 ? -1.717 -1.570 6.447 1.00 96.06 72 GLY A O 1
ATOM 518 N N . ALA A 1 73 ? -1.014 -2.797 8.207 1.00 96.31 73 ALA A N 1
ATOM 519 C CA . ALA A 1 73 ? -2.322 -2.883 8.840 1.00 96.31 73 ALA A CA 1
ATOM 520 C C . ALA A 1 73 ? -2.816 -1.490 9.258 1.00 96.31 73 ALA A C 1
ATOM 522 O O . ALA A 1 73 ? -2.048 -0.671 9.775 1.00 96.31 73 ALA A O 1
ATOM 523 N N . LEU A 1 74 ? -4.102 -1.238 9.025 1.00 95.75 74 LEU A N 1
ATOM 524 C CA . LEU A 1 74 ? -4.808 -0.040 9.451 1.00 95.75 74 LEU A CA 1
ATOM 525 C C . LEU A 1 74 ? -5.895 -0.454 10.447 1.00 95.75 74 LEU A C 1
ATOM 527 O O . LEU A 1 74 ? -6.945 -0.970 10.070 1.00 95.75 74 LEU A O 1
ATOM 531 N N . THR A 1 75 ? -5.635 -0.221 11.727 1.00 95.38 75 THR A N 1
ATOM 532 C CA . THR A 1 75 ? -6.466 -0.730 12.820 1.00 95.38 75 THR A CA 1
ATOM 533 C C . THR A 1 75 ? -7.213 0.405 13.494 1.00 95.38 75 THR A C 1
ATOM 535 O O . THR A 1 75 ? -6.608 1.383 13.929 1.00 95.38 75 THR A O 1
ATOM 538 N N . GLN A 1 76 ? -8.525 0.257 13.640 1.00 94.31 76 GLN A N 1
ATOM 539 C CA . GLN A 1 76 ? -9.324 1.155 14.462 1.00 94.31 76 GLN A CA 1
ATOM 540 C C . GLN A 1 76 ? -9.060 0.867 15.949 1.00 94.31 76 GLN A C 1
ATOM 542 O O . GLN A 1 76 ? -9.228 -0.261 16.409 1.00 94.31 76 GLN A O 1
ATOM 547 N N . THR A 1 77 ? -8.651 1.879 16.710 1.00 94.44 77 THR A N 1
ATOM 548 C CA . THR A 1 77 ? -8.308 1.768 18.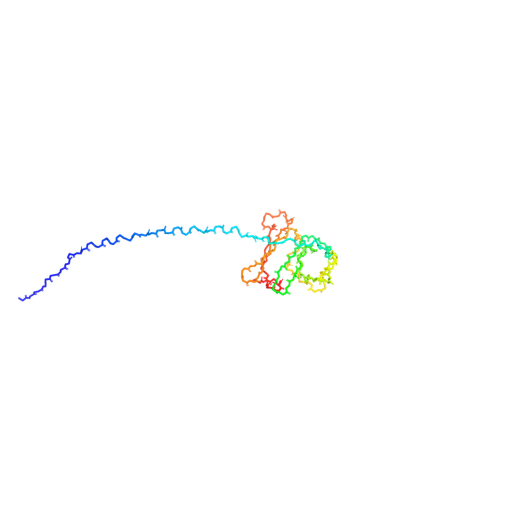141 1.00 94.44 77 THR A CA 1
ATOM 549 C C . THR A 1 77 ? -9.370 2.369 19.066 1.00 94.44 77 THR A C 1
ATOM 551 O O . THR A 1 77 ? -9.210 2.345 20.284 1.00 94.44 77 THR A O 1
ATOM 554 N N . GLY A 1 78 ? -10.455 2.906 18.504 1.00 94.50 78 GLY A N 1
ATOM 555 C CA . GLY A 1 78 ? -11.488 3.665 19.213 1.00 94.50 78 GLY A CA 1
ATOM 556 C C . GLY A 1 78 ? -12.525 4.254 18.249 1.00 94.50 78 GLY A C 1
ATOM 557 O O . GLY A 1 78 ? -12.843 3.648 17.229 1.00 94.50 78 GLY A O 1
ATOM 558 N N . SER A 1 79 ? -13.103 5.415 18.559 1.00 92.94 79 SER A N 1
ATOM 559 C CA . SER A 1 79 ? -14.206 6.009 17.767 1.00 92.94 79 SER A CA 1
ATOM 560 C C . SER A 1 79 ? -14.034 7.498 17.451 1.00 92.94 79 SER A C 1
ATOM 562 O O . SER A 1 79 ? -14.922 8.110 16.864 1.00 92.94 79 SER A O 1
ATOM 564 N N . SER A 1 80 ? -12.905 8.085 17.835 1.00 93.06 80 SER A N 1
ATOM 565 C CA . SER A 1 80 ? -12.544 9.479 17.580 1.00 93.06 80 SER A CA 1
ATOM 566 C C . SER A 1 80 ? -11.800 9.631 16.251 1.00 93.06 80 SER A C 1
ATOM 568 O O 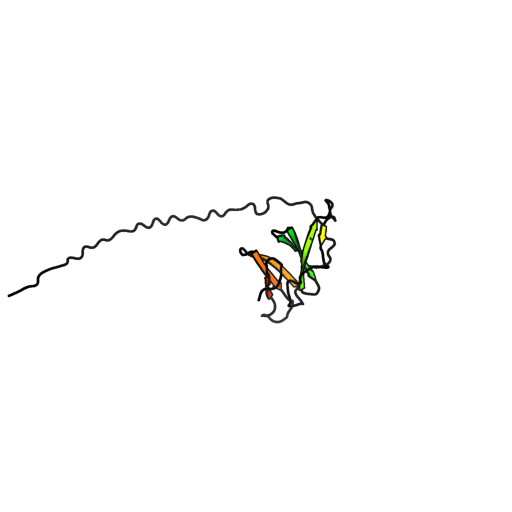. SER A 1 80 ? -11.349 8.653 15.656 1.00 93.06 80 SER A O 1
ATOM 570 N N . LEU A 1 81 ? -11.595 10.881 15.825 1.00 93.94 81 LEU A N 1
ATOM 571 C CA . LEU A 1 81 ? -10.853 11.226 14.606 1.00 93.94 81 LEU A CA 1
ATOM 572 C C . LEU A 1 81 ? -9.470 10.550 14.534 1.00 93.94 81 LEU A C 1
ATOM 574 O O . LEU A 1 81 ? -9.099 10.048 13.482 1.00 93.94 81 LEU A O 1
ATOM 578 N N . ASN A 1 82 ? -8.747 10.494 15.655 1.00 93.88 82 ASN A N 1
ATOM 579 C CA . ASN A 1 82 ? -7.374 9.977 15.739 1.00 93.88 82 ASN A CA 1
ATOM 580 C C . ASN A 1 82 ? -7.291 8.516 16.202 1.00 93.88 82 ASN A C 1
ATOM 582 O O . ASN A 1 82 ? -6.201 8.019 16.480 1.00 93.88 82 ASN A O 1
ATOM 586 N N . ASP A 1 83 ? -8.426 7.827 16.322 1.00 94.56 83 ASP A N 1
ATOM 587 C CA . ASP A 1 83 ? -8.477 6.461 16.844 1.00 94.56 83 ASP A CA 1
ATOM 588 C C . ASP A 1 83 ? -8.275 5.420 15.729 1.00 94.56 83 ASP A C 1
ATOM 590 O O . ASP A 1 83 ? -9.005 4.431 15.621 1.00 94.56 83 ASP A O 1
ATOM 594 N N . TRP A 1 84 ? -7.279 5.670 14.880 1.00 94.50 84 TRP A N 1
ATOM 595 C CA . TRP A 1 84 ? -6.835 4.792 13.807 1.00 94.50 84 TRP A CA 1
ATOM 596 C C . TRP A 1 84 ? -5.312 4.732 13.795 1.00 94.50 84 TRP A C 1
ATOM 598 O O . TRP A 1 84 ? -4.627 5.752 13.742 1.00 94.50 84 TRP A O 1
ATOM 608 N N . SER A 1 85 ? -4.775 3.518 13.830 1.00 93.50 85 SER A N 1
ATOM 609 C CA . SER A 1 85 ? -3.342 3.264 13.893 1.00 93.50 85 SER A CA 1
ATOM 610 C C . SER A 1 85 ? -2.865 2.559 12.633 1.00 93.50 85 SER A C 1
ATOM 612 O O . SER A 1 85 ? -3.427 1.541 12.230 1.00 93.50 85 SER A O 1
ATOM 614 N N . PHE A 1 86 ? -1.817 3.107 12.023 1.00 93.75 86 PHE A N 1
ATOM 615 C CA . PHE A 1 86 ? -1.098 2.479 10.925 1.00 93.75 86 PHE A CA 1
ATOM 616 C C . PHE A 1 86 ? 0.217 1.885 11.436 1.00 93.75 86 PHE A C 1
ATOM 618 O O . PHE A 1 86 ? 1.107 2.623 11.874 1.00 93.75 86 PHE A O 1
ATOM 625 N N . ASP A 1 87 ? 0.355 0.560 11.368 1.00 89.88 87 ASP A N 1
ATOM 626 C CA . ASP A 1 87 ? 1.559 -0.121 11.846 1.00 89.88 87 ASP A CA 1
ATOM 627 C C . ASP A 1 87 ? 2.688 -0.068 10.807 1.00 89.88 87 ASP A C 1
ATOM 629 O O . ASP A 1 87 ? 2.743 -0.838 9.847 1.00 89.88 87 ASP A O 1
ATOM 633 N N . ARG A 1 88 ? 3.631 0.849 11.031 1.00 90.56 88 ARG A N 1
ATOM 634 C CA . ARG A 1 88 ? 4.847 0.999 10.218 1.00 90.56 88 ARG A CA 1
ATOM 635 C C . ARG A 1 88 ? 5.939 -0.010 10.561 1.00 90.56 88 ARG A C 1
ATOM 637 O O . ARG A 1 88 ? 6.909 -0.116 9.818 1.00 90.56 88 ARG A O 1
ATOM 644 N N . THR A 1 89 ? 5.841 -0.695 11.699 1.00 90.25 89 THR A N 1
ATOM 645 C CA . THR A 1 89 ? 6.880 -1.627 12.158 1.00 90.25 89 THR A CA 1
ATOM 646 C C . THR A 1 89 ? 6.813 -2.966 11.430 1.00 90.25 89 THR A C 1
ATOM 648 O O . THR A 1 89 ? 7.837 -3.628 11.282 1.00 90.25 89 THR A O 1
ATOM 651 N N . ALA A 1 90 ? 5.631 -3.315 10.915 1.00 91.38 90 ALA A N 1
ATOM 652 C CA . ALA A 1 90 ? 5.356 -4.564 10.212 1.00 91.38 90 ALA A CA 1
ATOM 653 C C . ALA A 1 90 ? 4.869 -4.360 8.764 1.00 91.38 90 ALA A C 1
ATOM 655 O O . ALA A 1 90 ? 4.265 -5.258 8.181 1.00 91.38 90 ALA A O 1
ATOM 656 N N . TRP A 1 91 ? 5.098 -3.184 8.169 1.00 95.12 91 TRP A N 1
ATOM 657 C CA . TRP A 1 91 ? 4.679 -2.933 6.790 1.00 95.12 91 TRP A CA 1
ATOM 658 C C . TRP A 1 91 ? 5.499 -3.733 5.764 1.00 95.12 91 TRP A C 1
ATOM 660 O O . TRP A 1 91 ? 6.670 -4.063 5.959 1.00 95.12 91 TRP A O 1
ATOM 670 N N . VAL A 1 92 ? 4.877 -4.015 4.628 1.00 96.25 92 VAL A N 1
ATOM 671 C CA . VAL A 1 92 ? 5.494 -4.647 3.466 1.00 96.25 92 VAL A CA 1
ATOM 672 C C . VAL A 1 92 ? 5.830 -3.568 2.447 1.00 96.25 92 VAL A C 1
ATOM 674 O O . VAL A 1 92 ? 5.034 -2.662 2.195 1.00 96.25 92 VAL A O 1
ATOM 677 N N . ARG A 1 93 ? 7.007 -3.664 1.831 1.00 96.81 93 ARG A N 1
ATOM 678 C CA . ARG A 1 93 ? 7.376 -2.834 0.683 1.00 96.81 93 ARG A CA 1
ATOM 679 C C . ARG A 1 93 ? 6.780 -3.470 -0.582 1.00 96.81 93 ARG A C 1
ATOM 681 O O . ARG A 1 93 ? 7.310 -4.454 -1.081 1.00 96.81 93 ARG A O 1
ATOM 688 N N . GLY A 1 94 ? 5.665 -2.925 -1.068 1.00 96.56 94 GLY A N 1
ATOM 689 C CA . GLY A 1 94 ? 4.908 -3.458 -2.210 1.00 96.56 94 GLY A CA 1
ATOM 690 C C . GLY A 1 94 ? 5.484 -3.097 -3.584 1.00 96.56 94 GLY A C 1
ATOM 691 O O . GLY A 1 94 ? 4.937 -3.508 -4.599 1.00 96.56 94 GLY A O 1
ATOM 692 N N . THR A 1 95 ? 6.569 -2.323 -3.635 1.00 97.25 95 THR A N 1
ATOM 693 C CA . THR A 1 95 ? 7.311 -1.982 -4.861 1.00 97.25 95 THR A CA 1
ATOM 694 C C . THR A 1 95 ? 8.806 -2.013 -4.606 1.00 97.25 95 THR A C 1
ATOM 696 O O . THR A 1 95 ? 9.248 -1.849 -3.474 1.00 97.25 95 THR A O 1
ATOM 699 N N . ASP A 1 96 ? 9.609 -2.167 -5.647 1.00 95.62 96 ASP A N 1
ATOM 700 C CA . ASP A 1 96 ? 11.059 -2.332 -5.517 1.00 95.62 96 ASP A CA 1
ATOM 701 C C . ASP A 1 96 ? 11.889 -1.452 -6.463 1.00 95.62 96 ASP A C 1
ATOM 703 O O . ASP A 1 96 ? 13.108 -1.602 -6.529 1.00 95.62 96 ASP A O 1
ATOM 707 N N . HIS A 1 97 ? 11.264 -0.488 -7.142 1.00 94.31 97 HIS A N 1
ATOM 708 C CA . HIS A 1 97 ? 11.953 0.364 -8.112 1.00 94.31 97 HIS A CA 1
ATOM 709 C C . HIS A 1 97 ? 12.652 1.574 -7.474 1.00 94.31 97 HIS A C 1
ATOM 711 O O . HIS A 1 97 ? 13.739 1.959 -7.905 1.00 94.31 97 HIS A O 1
ATOM 717 N N . GLY A 1 98 ? 12.066 2.165 -6.426 1.00 93.06 98 GLY A N 1
ATOM 718 C CA . GLY A 1 98 ? 12.499 3.466 -5.916 1.00 93.06 98 GLY A CA 1
ATOM 719 C C . GLY A 1 98 ? 12.118 4.630 -6.842 1.00 93.06 98 GLY A C 1
ATOM 720 O O . GLY A 1 98 ? 11.715 4.455 -7.986 1.00 93.06 98 GLY A O 1
ATOM 721 N N . GLY A 1 99 ? 12.208 5.865 -6.340 1.00 92.88 99 GLY A N 1
ATOM 722 C CA . GLY A 1 99 ? 11.941 7.074 -7.139 1.00 92.88 99 GLY A CA 1
ATOM 723 C C . GLY A 1 99 ? 10.501 7.252 -7.654 1.00 92.88 99 GLY A C 1
ATOM 724 O O . GLY A 1 99 ? 10.257 8.175 -8.437 1.00 92.88 99 GLY A O 1
ATOM 725 N N . LEU A 1 100 ? 9.554 6.429 -7.201 1.00 94.69 100 LEU A N 1
ATOM 726 C CA . LEU A 1 100 ? 8.155 6.470 -7.620 1.00 94.69 100 LEU A CA 1
ATOM 727 C C . LEU A 1 100 ? 7.455 7.756 -7.155 1.00 94.69 100 LEU A C 1
ATOM 729 O O . LEU A 1 100 ? 7.834 8.368 -6.147 1.00 94.69 100 LEU A O 1
ATOM 733 N N . LYS A 1 101 ? 6.449 8.187 -7.924 1.00 92.62 101 LYS A N 1
ATOM 734 C CA . LYS A 1 101 ? 5.690 9.425 -7.703 1.00 92.62 101 LYS A CA 1
ATOM 735 C C . LYS A 1 101 ? 4.222 9.147 -7.464 1.00 92.62 101 LYS A C 1
ATOM 737 O O . LYS A 1 101 ? 3.789 9.221 -6.320 1.00 92.62 101 LYS A O 1
ATOM 742 N N . ASP A 1 102 ? 3.469 8.864 -8.518 1.00 93.44 102 ASP A N 1
ATOM 743 C CA . ASP A 1 102 ? 2.030 8.645 -8.435 1.00 93.44 102 ASP A CA 1
ATOM 744 C C . ASP A 1 102 ? 1.769 7.158 -8.262 1.00 93.44 102 ASP A C 1
ATOM 746 O O . ASP A 1 102 ? 2.404 6.347 -8.927 1.00 93.44 102 ASP A O 1
ATOM 750 N N . HIS A 1 103 ? 0.838 6.789 -7.382 1.00 96.12 103 HIS A N 1
ATOM 751 C CA . HIS A 1 103 ? 0.535 5.388 -7.091 1.00 96.12 103 HIS A CA 1
ATOM 752 C C . HIS A 1 103 ? -0.961 5.106 -7.264 1.00 96.12 103 HIS A C 1
ATOM 754 O O . HIS A 1 103 ? -1.817 5.827 -6.737 1.00 96.12 103 HIS A O 1
ATOM 760 N N . ALA A 1 104 ? -1.274 4.013 -7.956 1.00 95.88 104 ALA A N 1
ATOM 761 C CA . ALA A 1 104 ? -2.620 3.478 -8.104 1.00 95.88 104 ALA A CA 1
ATOM 762 C C . ALA A 1 104 ? -2.609 1.968 -7.858 1.00 95.88 104 ALA A C 1
ATOM 764 O O . ALA A 1 104 ? -1.934 1.226 -8.561 1.00 95.88 104 ALA A O 1
ATOM 765 N N . ILE A 1 105 ? -3.377 1.504 -6.876 1.00 97.31 105 ILE A N 1
ATOM 766 C CA . ILE A 1 105 ? -3.444 0.093 -6.491 1.00 97.31 105 ILE A CA 1
ATOM 767 C C . ILE A 1 105 ? -4.899 -0.379 -6.484 1.00 97.31 105 ILE A C 1
ATOM 769 O O . ILE A 1 105 ? -5.795 0.358 -6.066 1.00 97.31 105 ILE A O 1
ATOM 773 N N . ARG A 1 106 ? -5.151 -1.594 -6.980 1.00 96.50 106 ARG A N 1
ATOM 774 C CA . ARG A 1 106 ? -6.494 -2.178 -7.075 1.00 96.50 106 ARG A CA 1
ATOM 775 C C . ARG A 1 106 ? -6.474 -3.690 -6.857 1.00 96.50 106 ARG A C 1
ATOM 777 O O . ARG A 1 106 ? -5.635 -4.384 -7.424 1.00 96.50 106 ARG A O 1
ATOM 784 N N . ARG A 1 107 ? -7.450 -4.199 -6.099 1.00 96.25 107 ARG A N 1
ATOM 785 C CA . ARG A 1 107 ? -7.673 -5.640 -5.919 1.00 96.25 107 ARG A CA 1
ATOM 786 C C . ARG A 1 107 ? -8.187 -6.270 -7.216 1.00 96.25 107 ARG A C 1
ATOM 788 O O . ARG A 1 107 ? -9.091 -5.733 -7.863 1.00 96.25 107 ARG A O 1
ATOM 795 N N . CYS A 1 108 ? -7.602 -7.395 -7.595 1.00 96.38 108 CYS A N 1
ATOM 796 C CA . CYS A 1 108 ? -7.986 -8.201 -8.745 1.00 96.38 108 CYS A CA 1
ATOM 797 C C . CYS A 1 108 ? -9.045 -9.251 -8.350 1.00 96.38 108 CYS A C 1
ATOM 799 O O . CYS A 1 108 ? -9.131 -9.620 -7.178 1.00 96.38 108 CYS A O 1
ATOM 801 N N . PRO A 1 109 ? -9.846 -9.768 -9.305 1.00 95.69 109 PRO A N 1
ATOM 802 C CA . PRO A 1 109 ? -10.863 -10.788 -9.016 1.00 95.69 109 PRO A CA 1
ATOM 803 C C . PRO A 1 109 ? -10.322 -12.106 -8.441 1.00 95.69 109 PRO A C 1
ATOM 805 O O . PRO A 1 109 ? -11.070 -12.840 -7.810 1.00 95.69 109 PRO A O 1
ATOM 808 N N . ASP A 1 110 ? -9.042 -12.409 -8.657 1.00 95.56 110 ASP A N 1
ATOM 809 C CA . ASP A 1 110 ? -8.360 -13.602 -8.137 1.00 95.56 110 ASP A CA 1
ATOM 810 C C . ASP A 1 110 ? -7.783 -13.408 -6.720 1.00 95.56 110 ASP A C 1
ATOM 812 O O . ASP A 1 110 ? -7.064 -14.268 -6.224 1.00 95.56 110 ASP A O 1
ATOM 816 N N . GLY A 1 111 ? -8.066 -12.271 -6.076 1.00 95.19 111 GLY A N 1
ATOM 817 C CA . GLY A 1 111 ? -7.585 -11.944 -4.734 1.00 95.19 111 GLY A CA 1
ATOM 818 C C . GLY A 1 111 ? -6.198 -11.296 -4.692 1.00 95.19 111 GLY A C 1
ATOM 819 O O . GLY A 1 111 ? -5.817 -10.789 -3.639 1.00 95.19 111 GLY A O 1
ATOM 820 N N . THR A 1 112 ? -5.478 -11.246 -5.818 1.00 97.81 112 THR A N 1
ATOM 821 C CA . THR A 1 112 ? -4.205 -10.513 -5.949 1.00 97.81 112 THR A CA 1
ATOM 822 C C . THR A 1 112 ? -4.436 -9.003 -6.063 1.00 97.81 112 THR A C 1
ATOM 824 O O . THR A 1 112 ? -5.574 -8.529 -6.112 1.00 97.81 112 THR A O 1
ATOM 827 N N . TRP A 1 113 ? -3.363 -8.219 -6.141 1.00 98.12 113 TRP A N 1
ATOM 828 C CA . TRP A 1 113 ? -3.421 -6.777 -6.366 1.00 98.12 113 TRP A CA 1
ATOM 829 C C . TRP A 1 113 ? -2.622 -6.378 -7.602 1.00 98.12 113 TRP A C 1
ATOM 831 O O . TRP A 1 113 ? -1.558 -6.922 -7.877 1.00 98.12 113 TRP A O 1
ATOM 841 N N . LEU A 1 114 ? -3.135 -5.399 -8.341 1.00 98.19 114 LEU A N 1
ATOM 842 C CA . LEU A 1 114 ? -2.395 -4.692 -9.377 1.00 98.19 114 LEU A CA 1
ATOM 843 C C . LEU A 1 114 ? -2.003 -3.328 -8.825 1.00 98.19 114 LEU A C 1
ATOM 845 O O . LEU A 1 114 ? -2.876 -2.542 -8.450 1.00 98.19 114 LEU A O 1
ATOM 849 N N . HIS A 1 115 ? -0.709 -3.040 -8.810 1.00 97.94 115 HIS A N 1
ATOM 850 C CA . HIS A 1 115 ? -0.179 -1.728 -8.472 1.00 97.94 115 HIS A CA 1
ATOM 851 C C . HIS A 1 115 ? 0.521 -1.143 -9.694 1.00 97.94 115 HIS A C 1
ATOM 853 O O . HIS A 1 115 ? 1.348 -1.802 -10.308 1.00 97.94 115 HIS A O 1
ATOM 859 N N . VAL A 1 116 ? 0.172 0.086 -10.059 1.00 97.25 116 VAL A N 1
ATOM 860 C CA . VAL A 1 116 ? 0.842 0.889 -11.079 1.00 97.25 116 VAL A CA 1
ATOM 861 C C . VAL A 1 116 ? 1.399 2.152 -10.434 1.00 97.25 116 VAL A C 1
ATOM 863 O O . VAL A 1 116 ? 0.728 2.775 -9.602 1.00 97.25 116 VAL A O 1
ATOM 866 N N . ALA A 1 117 ? 2.609 2.541 -10.820 1.00 96.50 117 ALA A N 1
ATOM 867 C CA . ALA A 1 117 ? 3.199 3.798 -10.393 1.00 96.50 117 ALA A CA 1
ATOM 868 C C . ALA A 1 117 ? 3.966 4.504 -11.509 1.00 96.50 117 ALA A C 1
ATOM 870 O O . ALA A 1 117 ? 4.442 3.860 -12.442 1.00 96.50 117 ALA A O 1
ATOM 871 N N . SER A 1 118 ? 4.088 5.826 -11.395 1.00 94.56 118 SER A N 1
ATOM 872 C CA . SER A 1 118 ? 4.911 6.651 -12.282 1.00 94.56 118 SER A CA 1
ATOM 873 C C . SER A 1 118 ? 6.285 6.954 -11.674 1.00 94.56 118 SER A C 1
ATOM 875 O O . SER A 1 118 ? 6.462 6.905 -10.454 1.00 94.56 118 SER A O 1
ATOM 877 N N . THR A 1 119 ? 7.248 7.326 -12.515 1.00 93.25 119 THR A N 1
ATOM 878 C CA . THR A 1 119 ? 8.523 7.946 -12.114 1.00 93.25 119 THR A CA 1
ATOM 879 C C . THR A 1 119 ? 8.709 9.289 -12.818 1.00 93.25 119 THR A C 1
ATOM 881 O O . THR A 1 119 ? 7.994 9.630 -13.757 1.00 93.25 119 THR A O 1
ATOM 884 N N . ALA A 1 120 ? 9.695 10.065 -12.366 1.00 82.62 120 ALA A N 1
ATOM 885 C CA . ALA A 1 120 ? 10.101 11.316 -13.010 1.00 82.62 120 ALA A CA 1
ATOM 886 C C . ALA A 1 120 ? 11.347 11.123 -13.893 1.00 82.62 120 ALA A C 1
ATOM 888 O O . ALA A 1 120 ? 12.252 11.959 -13.893 1.00 82.62 120 ALA A O 1
ATOM 889 N N . ASN A 1 121 ? 11.428 9.992 -14.592 1.00 80.06 121 ASN A N 1
ATOM 890 C CA . ASN A 1 121 ? 12.564 9.684 -15.450 1.00 80.06 121 ASN A CA 1
ATOM 891 C C . ASN A 1 121 ? 12.416 10.453 -16.770 1.00 80.06 121 ASN A C 1
ATOM 893 O O . ASN A 1 121 ? 11.318 10.576 -17.308 1.00 80.06 121 ASN A O 1
ATOM 897 N N . ASN A 1 122 ? 13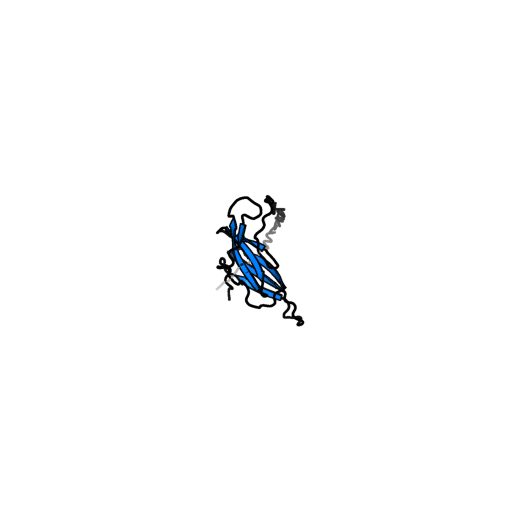.524 10.965 -17.308 1.00 77.88 122 ASN A N 1
ATOM 898 C CA . ASN A 1 122 ? 13.520 11.709 -18.576 1.00 77.88 122 ASN A CA 1
ATOM 899 C C . ASN A 1 122 ? 13.513 10.792 -19.818 1.00 77.88 122 ASN A C 1
ATOM 901 O O . ASN A 1 122 ? 13.651 11.289 -20.935 1.00 77.88 122 ASN A O 1
ATOM 905 N N . ASP A 1 123 ? 13.385 9.475 -19.635 1.00 77.06 123 ASP A N 1
ATOM 906 C CA . ASP A 1 123 ? 13.309 8.500 -20.723 1.00 77.06 123 ASP A CA 1
ATOM 907 C C . ASP A 1 123 ? 11.833 8.158 -21.019 1.00 77.06 123 ASP A C 1
ATOM 909 O O . ASP A 1 123 ? 11.105 7.774 -20.095 1.00 77.06 123 ASP A O 1
ATOM 913 N N . PRO A 1 124 ? 11.363 8.293 -22.275 1.00 74.25 124 PRO A N 1
ATOM 914 C CA . PRO A 1 124 ? 9.990 7.978 -22.668 1.00 74.25 124 PRO A CA 1
ATOM 915 C C . PRO A 1 124 ? 9.481 6.599 -22.227 1.00 74.25 124 PRO A C 1
ATOM 917 O O . PRO A 1 124 ? 8.287 6.464 -21.957 1.00 74.25 124 PRO A O 1
ATOM 920 N N . ASN A 1 125 ? 10.354 5.590 -22.142 1.00 75.44 125 ASN A N 1
ATOM 921 C CA . ASN A 1 125 ? 9.940 4.209 -21.876 1.00 75.44 125 ASN A CA 1
ATOM 922 C C . ASN A 1 125 ? 10.005 3.789 -20.400 1.00 75.44 125 ASN A C 1
ATOM 924 O O . ASN A 1 125 ? 9.488 2.728 -20.065 1.00 75.44 125 ASN A O 1
ATOM 928 N N . ASP A 1 126 ? 10.539 4.634 -19.517 1.00 73.56 126 ASP A N 1
ATOM 929 C CA . ASP A 1 126 ? 10.815 4.272 -18.118 1.00 73.56 126 ASP A CA 1
ATOM 930 C C . ASP A 1 126 ? 10.006 5.114 -17.125 1.00 73.56 126 ASP A C 1
ATOM 932 O O . ASP A 1 126 ? 10.429 5.323 -15.985 1.00 73.56 126 ASP A O 1
ATOM 936 N N . SER A 1 127 ? 8.856 5.632 -17.568 1.00 88.00 127 SER A N 1
ATOM 937 C CA . SER A 1 127 ? 8.005 6.554 -16.804 1.00 88.00 127 SER A CA 1
ATOM 938 C C . SER A 1 127 ? 6.892 5.872 -16.006 1.00 88.00 127 SER A C 1
ATOM 940 O O . SER A 1 127 ? 6.294 6.516 -15.142 1.00 88.00 127 SER A O 1
ATOM 942 N N . ALA A 1 128 ? 6.608 4.590 -16.262 1.00 92.88 128 ALA A N 1
ATOM 943 C CA . ALA A 1 128 ? 5.548 3.843 -15.595 1.00 92.88 128 ALA A CA 1
ATOM 944 C C . ALA A 1 128 ? 5.947 2.388 -15.330 1.00 92.88 128 ALA A C 1
ATOM 946 O O . ALA A 1 128 ? 6.535 1.722 -16.177 1.00 92.88 128 ALA A O 1
ATOM 947 N N . TYR A 1 129 ? 5.564 1.895 -14.158 1.00 95.31 129 TYR A N 1
ATOM 948 C CA . TYR A 1 129 ? 5.885 0.563 -13.663 1.00 95.31 129 TYR A CA 1
ATOM 949 C C . TYR A 1 129 ? 4.626 -0.094 -13.128 1.00 95.31 129 TYR A C 1
ATOM 951 O O . TYR A 1 129 ? 3.724 0.582 -12.624 1.00 95.31 129 TYR A O 1
ATOM 959 N N . SER A 1 130 ? 4.570 -1.418 -13.222 1.00 96.94 130 SER A N 1
ATOM 960 C CA . SER A 1 130 ? 3.469 -2.201 -12.679 1.00 96.94 130 SER A CA 1
ATOM 961 C C . SER A 1 130 ? 3.971 -3.428 -11.941 1.00 96.94 130 SER A C 1
ATOM 963 O O . SER A 1 130 ? 4.853 -4.122 -12.440 1.00 96.94 130 SER A O 1
ATOM 965 N N . TRP A 1 131 ? 3.329 -3.733 -10.820 1.00 98.06 131 TRP A N 1
ATOM 966 C CA . TRP A 1 131 ? 3.554 -4.929 -10.023 1.00 98.06 131 TRP A CA 1
ATOM 967 C C . TRP A 1 131 ? 2.247 -5.690 -9.858 1.00 98.06 131 TRP A C 1
ATOM 969 O O . TRP A 1 131 ? 1.167 -5.104 -9.706 1.00 98.06 131 TRP A O 1
ATOM 979 N N . ARG A 1 132 ? 2.362 -7.014 -9.841 1.00 98.25 132 ARG A N 1
ATOM 980 C CA . ARG A 1 132 ? 1.337 -7.902 -9.304 1.00 98.25 132 ARG A CA 1
ATOM 981 C C . ARG A 1 132 ? 1.734 -8.216 -7.866 1.00 98.25 132 ARG A C 1
ATOM 983 O O . ARG A 1 132 ? 2.874 -8.604 -7.639 1.00 98.25 132 ARG A O 1
ATOM 990 N N . LEU A 1 133 ? 0.825 -8.051 -6.913 1.00 98.50 133 LEU A N 1
ATOM 991 C CA . LEU A 1 133 ? 1.065 -8.395 -5.511 1.00 98.50 133 LEU A CA 1
ATOM 992 C C . LEU A 1 133 ? 0.150 -9.541 -5.084 1.00 98.50 133 LEU A C 1
ATOM 994 O O . LEU A 1 133 ? -0.984 -9.638 -5.555 1.00 98.50 133 LEU A O 1
ATOM 998 N N . SER A 1 134 ? 0.619 -10.395 -4.183 1.00 97.94 134 SER A N 1
ATOM 999 C CA . SER A 1 134 ? -0.188 -11.428 -3.538 1.00 97.94 134 SER A CA 1
ATOM 1000 C C . SER A 1 134 ? -1.284 -10.817 -2.652 1.00 97.94 134 SER A C 1
ATOM 1002 O O . SER A 1 134 ? -1.338 -9.601 -2.451 1.00 97.94 134 SER A O 1
ATOM 1004 N N . SER A 1 135 ? -2.174 -11.649 -2.102 1.00 96.81 135 SER A N 1
ATOM 1005 C CA . SER A 1 135 ? -3.213 -11.212 -1.150 1.00 96.81 135 SER A CA 1
ATOM 1006 C C . SER A 1 135 ? -2.640 -10.547 0.109 1.00 96.81 135 SER A C 1
ATOM 1008 O O . SER A 1 135 ? -3.281 -9.690 0.702 1.00 96.81 135 SER A O 1
ATOM 1010 N N . ASP A 1 136 ? -1.417 -10.923 0.464 1.00 96.25 136 ASP A N 1
ATOM 1011 C CA . ASP A 1 136 ? -0.573 -10.450 1.562 1.00 96.25 136 ASP A CA 1
ATOM 1012 C C . ASP A 1 136 ? 0.478 -9.412 1.104 1.00 96.25 136 ASP A C 1
ATOM 1014 O O . ASP A 1 136 ? 1.464 -9.148 1.793 1.00 96.25 136 ASP A O 1
ATOM 1018 N N . PHE A 1 137 ? 0.240 -8.791 -0.058 1.00 97.56 137 PHE A N 1
ATOM 1019 C CA . PHE A 1 137 ? 0.985 -7.654 -0.611 1.00 97.56 137 PHE A CA 1
ATOM 1020 C C . PHE A 1 137 ? 2.459 -7.912 -0.968 1.00 97.56 137 PHE A C 1
ATOM 1022 O O . PHE A 1 137 ? 3.210 -6.960 -1.181 1.00 97.56 137 PHE A O 1
ATOM 1029 N N . GLN A 1 138 ? 2.877 -9.173 -1.088 1.00 97.50 138 GLN A N 1
ATOM 1030 C CA . GLN A 1 138 ? 4.210 -9.527 -1.580 1.00 97.50 138 GLN A CA 1
ATOM 1031 C C . GLN A 1 138 ? 4.264 -9.405 -3.102 1.00 97.50 138 GLN A C 1
ATOM 1033 O O . GLN A 1 138 ? 3.319 -9.799 -3.783 1.00 97.50 138 GLN A O 1
ATOM 1038 N N . ILE A 1 139 ? 5.368 -8.899 -3.651 1.00 97.81 139 ILE A N 1
ATOM 1039 C CA . ILE A 1 139 ? 5.564 -8.828 -5.106 1.00 97.81 139 ILE A CA 1
ATOM 1040 C C . ILE A 1 139 ? 5.585 -10.250 -5.688 1.00 97.81 139 ILE A C 1
ATOM 1042 O O . ILE A 1 139 ? 6.310 -11.121 -5.208 1.00 97.81 139 ILE A O 1
ATOM 1046 N N . LEU A 1 140 ? 4.782 -10.475 -6.727 1.00 97.00 140 LEU A N 1
ATOM 1047 C CA . LEU A 1 140 ? 4.741 -11.712 -7.500 1.00 97.00 140 LEU A CA 1
ATOM 1048 C C . LEU A 1 140 ? 5.660 -11.594 -8.724 1.00 97.00 140 LEU A C 1
ATOM 1050 O O . LEU A 1 140 ? 5.725 -10.530 -9.343 1.00 97.00 140 LEU A O 1
ATOM 1054 N N . ALA A 1 141 ? 6.357 -12.689 -9.040 1.00 81.06 141 ALA A N 1
ATOM 1055 C CA . ALA A 1 141 ? 7.270 -12.805 -10.181 1.00 81.06 141 ALA A CA 1
ATOM 1056 C C . ALA A 1 141 ? 6.541 -12.950 -11.526 1.00 81.06 141 ALA A C 1
ATOM 1058 O O . ALA A 1 141 ? 5.444 -13.559 -11.544 1.00 81.06 141 ALA A O 1
#

Sequence (141 aa):
MPTHALSATALLFATALSTVLSTVLPVAHAQNLIGEIGQPVETGTSGAWARALATDDGWYMGVGTNGDFHIGALTQTGSSLNDWSFDRTAWVRGTDHGGLKDHAIRRCPDGTWLHVASTANNDPNDSAYSWRLSSDFQILA

pLDDT: mean 83.56, std 17.38, range [35.62, 98.5]

Radius of gyration: 28.98 Å; chains: 1; bounding box: 48×72×86 Å